Protein AF-A0A5Q2REG1-F1 (afdb_monomer_lite)

Organism: NCBI:txid2789776

InterPro domains:
  IPR009937 Putative Actinobacterial Holin-X, holin superfamily III [PF07332] (15-95)

Structure (mmCIF, N/CA/C/O backbone):
data_AF-A0A5Q2REG1-F1
#
_entry.id   AF-A0A5Q2REG1-F1
#
loop_
_atom_site.group_PDB
_atom_site.id
_atom_site.type_symbol
_atom_site.label_atom_id
_atom_site.label_alt_id
_atom_site.label_comp_id
_atom_site.label_asym_id
_atom_site.label_entity_id
_atom_site.label_seq_id
_atom_site.pdbx_PDB_ins_code
_atom_site.Cartn_x
_atom_site.Cartn_y
_atom_site.Cartn_z
_atom_site.occupancy
_atom_site.B_iso_or_equiv
_atom_site.auth_seq_id
_atom_site.auth_comp_id
_atom_site.auth_asym_id
_atom_site.auth_atom_id
_atom_site.pdbx_PDB_model_num
ATOM 1 N N . MET A 1 1 ? -25.671 -4.394 58.894 1.00 45.44 1 MET A N 1
ATOM 2 C CA . MET A 1 1 ? -27.089 -4.054 58.662 1.00 45.44 1 MET A CA 1
ATOM 3 C C . MET A 1 1 ? -27.198 -3.743 57.180 1.00 45.44 1 MET A C 1
ATOM 5 O O . MET A 1 1 ? -26.643 -2.737 56.764 1.00 45.44 1 MET A O 1
ATOM 9 N N . ALA A 1 2 ? -27.711 -4.668 56.363 1.00 56.19 2 ALA A N 1
ATOM 10 C CA . ALA A 1 2 ? -27.857 -4.404 54.932 1.00 56.19 2 ALA A CA 1
ATOM 11 C C . ALA A 1 2 ? -28.912 -3.294 54.768 1.00 56.19 2 ALA A C 1
ATOM 13 O O . ALA A 1 2 ? -29.981 -3.425 55.372 1.00 56.19 2 ALA A O 1
ATOM 14 N N . PRO A 1 3 ? -28.619 -2.193 54.055 1.00 59.03 3 PRO A N 1
ATOM 15 C CA . PRO A 1 3 ? -29.609 -1.154 53.812 1.00 59.03 3 PRO A CA 1
ATOM 16 C C . PRO A 1 3 ? -30.795 -1.779 53.071 1.00 59.03 3 PRO A C 1
ATOM 18 O O . PRO A 1 3 ? -30.603 -2.568 52.145 1.00 59.03 3 PRO A O 1
ATOM 21 N N . ASN A 1 4 ? -32.016 -1.463 53.499 1.00 63.94 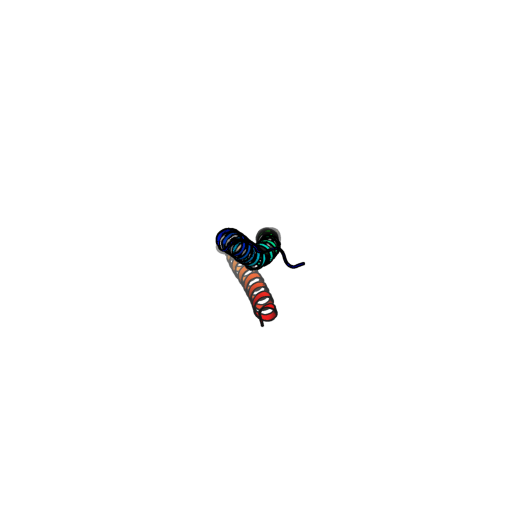4 ASN A N 1
ATOM 22 C CA . ASN A 1 4 ? -33.245 -1.841 52.809 1.00 63.94 4 ASN A CA 1
ATOM 23 C C . ASN A 1 4 ? -33.383 -0.995 51.535 1.00 63.94 4 ASN A C 1
ATOM 25 O O . ASN A 1 4 ? -34.233 -0.113 51.459 1.00 63.94 4 ASN A O 1
ATOM 29 N N . GLN A 1 5 ? -32.508 -1.238 50.557 1.00 64.94 5 GLN A N 1
ATOM 30 C CA . GLN A 1 5 ? -32.545 -0.534 49.282 1.00 64.94 5 GLN A CA 1
ATOM 31 C C . GLN A 1 5 ? -33.960 -0.622 48.723 1.00 64.94 5 GLN A C 1
ATOM 33 O O . GLN A 1 5 ? -34.546 -1.710 48.639 1.00 64.94 5 GLN A O 1
ATOM 38 N N . SER A 1 6 ? -34.538 0.533 48.404 1.00 81.81 6 SER A N 1
ATOM 39 C CA . SER A 1 6 ? -35.861 0.529 47.795 1.00 81.81 6 SER A CA 1
ATOM 40 C C . SER A 1 6 ? -35.766 -0.183 46.437 1.00 81.81 6 SER A C 1
ATOM 42 O O . SER A 1 6 ? -34.726 -0.097 45.778 1.00 81.81 6 SER A O 1
ATOM 44 N N . PRO A 1 7 ? -36.832 -0.846 45.955 1.00 80.75 7 PRO A N 1
ATOM 45 C CA . PRO A 1 7 ? -36.817 -1.487 44.639 1.00 80.75 7 PRO A CA 1
ATOM 46 C C . PRO A 1 7 ? -36.346 -0.544 43.518 1.00 80.75 7 PRO A C 1
ATOM 48 O O . PRO A 1 7 ? -35.722 -0.986 42.559 1.00 80.75 7 PRO A O 1
ATOM 51 N N . ALA A 1 8 ? -36.597 0.763 43.658 1.00 85.00 8 ALA A N 1
ATOM 52 C CA . ALA A 1 8 ? -36.147 1.789 42.724 1.00 85.00 8 ALA A CA 1
ATOM 53 C C . ALA A 1 8 ? -34.622 2.013 42.744 1.00 85.00 8 ALA A C 1
ATOM 55 O O . ALA A 1 8 ? -34.031 2.198 41.681 1.00 85.00 8 ALA A O 1
ATOM 56 N N . GLU A 1 9 ? -33.980 1.960 43.914 1.00 86.06 9 GLU A N 1
ATOM 57 C CA . GLU A 1 9 ? -32.518 2.070 44.042 1.00 86.06 9 GLU A CA 1
ATOM 58 C C . GLU A 1 9 ? -31.823 0.850 43.435 1.00 86.06 9 GLU A C 1
ATOM 60 O O . GLU A 1 9 ? -30.907 1.004 42.634 1.00 86.06 9 GLU A O 1
ATOM 65 N N . THR A 1 10 ? -32.332 -0.358 43.694 1.00 85.81 10 THR A N 1
ATOM 66 C CA . THR A 1 10 ? -31.789 -1.582 43.084 1.00 85.81 10 THR A CA 1
ATOM 67 C C . THR A 1 10 ? -31.910 -1.565 41.556 1.00 85.81 10 THR A C 1
ATOM 69 O O . THR A 1 10 ? -30.992 -1.983 40.852 1.00 85.81 10 THR A O 1
ATOM 72 N N . PHE A 1 11 ? -33.017 -1.044 41.015 1.00 90.31 11 PHE A N 1
ATOM 73 C CA . PHE A 1 11 ? -33.177 -0.858 39.568 1.00 90.31 11 PHE A CA 1
ATOM 74 C C . PHE A 1 11 ? -32.201 0.178 38.992 1.00 90.31 11 PHE A C 1
ATOM 76 O O . PHE A 1 11 ? -31.677 -0.021 37.892 1.00 90.31 11 PHE A O 1
ATOM 83 N N . ALA A 1 12 ? -31.954 1.278 39.708 1.00 91.50 12 ALA A N 1
ATOM 84 C CA . ALA A 1 12 ? -30.992 2.297 39.295 1.00 91.50 12 ALA A CA 1
ATOM 85 C C . ALA A 1 12 ? -29.552 1.753 39.291 1.00 91.50 12 ALA A C 1
ATOM 87 O O . ALA A 1 12 ? -28.813 1.988 38.328 1.00 91.50 12 ALA A O 1
ATOM 88 N N . ASP A 1 13 ? -29.189 0.961 40.298 1.00 89.81 13 ASP A N 1
ATOM 89 C CA . ASP A 1 13 ? -27.879 0.313 40.397 1.00 89.81 13 ASP A CA 1
ATOM 90 C C . ASP A 1 13 ? -27.678 -0.736 39.298 1.00 89.81 13 ASP A C 1
ATOM 92 O O . ASP A 1 13 ? -26.657 -0.723 38.610 1.00 89.81 13 ASP A O 1
ATOM 96 N N . LEU A 1 14 ? -28.677 -1.590 39.044 1.00 90.25 14 LEU A N 1
ATOM 97 C CA . LEU A 1 14 ? -28.635 -2.572 37.953 1.00 90.25 14 LEU A CA 1
ATOM 98 C C . LEU A 1 14 ? -28.479 -1.903 36.586 1.00 90.25 14 LEU A C 1
ATOM 100 O O . LEU A 1 14 ? -27.670 -2.339 35.766 1.00 90.25 14 LEU A O 1
ATOM 104 N N . LYS A 1 15 ? -29.231 -0.825 36.336 1.00 92.81 15 LYS A N 1
ATOM 105 C CA . LYS A 1 15 ? -29.112 -0.052 35.095 1.00 92.81 15 LYS A CA 1
ATOM 106 C C . LYS A 1 15 ? -27.703 0.515 34.938 1.00 92.81 15 LYS A C 1
ATOM 108 O O . LYS A 1 15 ? -27.150 0.450 33.843 1.00 92.81 15 LYS A O 1
ATOM 113 N N . THR A 1 16 ? -27.139 1.066 36.010 1.00 92.00 16 THR A N 1
ATOM 114 C CA . THR A 1 16 ? -25.784 1.631 36.004 1.00 92.00 16 THR A CA 1
ATOM 115 C C . THR A 1 16 ? -24.755 0.550 35.688 1.00 92.00 16 THR A C 1
ATOM 117 O O . THR A 1 16 ? -23.972 0.722 34.758 1.00 92.00 16 THR A O 1
ATOM 120 N N . LEU A 1 17 ? -24.850 -0.615 36.338 1.00 92.25 17 LEU A N 1
ATOM 121 C CA . LEU A 1 17 ? -23.980 -1.763 36.066 1.00 92.25 17 LEU A CA 1
ATOM 122 C C . LEU A 1 17 ? -24.039 -2.223 34.603 1.00 92.25 17 LEU A C 1
ATOM 124 O O . LEU A 1 17 ? -23.003 -2.479 33.994 1.00 92.25 17 LEU A O 1
ATOM 128 N N . ILE A 1 18 ? -25.240 -2.321 34.024 1.00 89.06 18 ILE A N 1
ATOM 129 C CA . ILE A 1 18 ? -25.421 -2.754 32.629 1.00 89.06 18 ILE A CA 1
ATOM 130 C C . ILE A 1 18 ? -24.813 -1.736 31.660 1.00 89.06 18 ILE A C 1
ATOM 132 O O . ILE A 1 18 ? -24.153 -2.118 30.693 1.00 89.06 18 ILE A O 1
ATOM 136 N N . VAL A 1 19 ? -25.031 -0.442 31.904 1.00 90.31 19 VAL A N 1
ATOM 137 C CA . VAL A 1 19 ? -24.481 0.631 31.063 1.00 90.31 19 VAL A CA 1
ATOM 138 C C . VAL A 1 19 ? -22.958 0.664 31.147 1.00 90.31 19 VAL A C 1
ATOM 140 O O . VAL A 1 19 ? -22.297 0.812 30.118 1.00 90.31 19 VAL A O 1
ATOM 143 N N . ASP A 1 20 ? -22.401 0.508 32.343 1.00 88.69 20 ASP A N 1
ATOM 144 C CA . ASP A 1 20 ? -20.956 0.517 32.549 1.00 88.69 20 ASP A CA 1
ATOM 145 C C . ASP A 1 20 ? -20.296 -0.716 31.927 1.00 88.69 20 ASP A C 1
ATOM 147 O O . ASP A 1 20 ? -19.285 -0.575 31.241 1.00 88.69 20 ASP A O 1
ATOM 151 N N . TYR A 1 21 ? -20.918 -1.893 32.042 1.00 87.06 21 TYR A N 1
ATOM 152 C CA . TYR A 1 21 ? -20.463 -3.102 31.356 1.00 87.06 21 TYR A CA 1
ATOM 153 C C . TYR A 1 21 ? -20.490 -2.939 29.832 1.00 87.06 21 TYR A C 1
ATOM 155 O O . TYR A 1 21 ? -19.497 -3.201 29.159 1.00 87.06 21 TYR A O 1
ATOM 163 N N . ALA A 1 22 ? -21.591 -2.423 29.278 1.00 87.25 22 ALA A N 1
ATOM 164 C CA . ALA A 1 22 ? -21.698 -2.177 27.842 1.00 87.25 22 ALA A CA 1
ATOM 165 C C . ALA A 1 22 ? -20.641 -1.174 27.347 1.00 87.25 22 ALA A C 1
ATOM 167 O O . ALA A 1 22 ? -20.095 -1.333 26.255 1.00 87.25 22 ALA A O 1
ATOM 168 N N . LYS A 1 23 ? -20.315 -0.148 28.142 1.00 85.00 23 LYS A N 1
ATOM 169 C CA . LYS A 1 23 ? -19.215 0.779 27.836 1.00 85.00 23 LYS A CA 1
ATOM 170 C C . LYS A 1 23 ? -17.855 0.096 27.911 1.00 85.00 23 LYS A C 1
ATOM 172 O O . LYS A 1 23 ? -17.019 0.347 27.051 1.00 85.00 23 LYS A O 1
ATOM 177 N N . GLN A 1 24 ? -17.626 -0.758 28.898 1.00 82.69 24 GLN A N 1
ATOM 178 C CA . GLN A 1 24 ? -16.350 -1.446 29.071 1.00 82.69 24 GLN A CA 1
ATOM 179 C C . GLN A 1 24 ? -16.086 -2.421 27.917 1.00 82.69 24 GLN A C 1
ATOM 181 O O . GLN A 1 24 ? -15.035 -2.365 27.281 1.00 82.69 24 GLN A O 1
ATOM 186 N N . GLU A 1 25 ? -17.102 -3.198 27.549 1.00 84.44 25 GLU A N 1
ATOM 187 C CA . GLU A 1 25 ? -17.032 -4.162 26.453 1.00 84.44 25 GLU A CA 1
ATOM 188 C C . GLU A 1 25 ? -16.911 -3.491 25.070 1.00 84.44 25 GLU A C 1
ATOM 190 O O . GLU A 1 25 ? -16.513 -4.139 24.109 1.00 84.44 25 GLU A O 1
ATOM 195 N N . THR A 1 26 ? -17.233 -2.195 24.928 1.00 86.00 26 THR A N 1
ATOM 196 C CA . THR A 1 26 ? -17.186 -1.484 23.631 1.00 86.00 26 THR A CA 1
ATOM 197 C C . THR A 1 26 ? -16.024 -0.506 23.488 1.00 86.00 26 THR A C 1
ATOM 199 O O . THR A 1 26 ? -15.465 -0.381 22.396 1.00 86.00 26 THR A O 1
ATOM 202 N N . ILE A 1 27 ? -15.628 0.188 24.556 1.00 84.31 27 ILE A N 1
ATOM 203 C CA . ILE A 1 27 ? -14.595 1.231 24.501 1.00 84.31 27 ILE A CA 1
ATOM 204 C C . ILE A 1 27 ? -13.201 0.625 24.328 1.00 84.31 27 ILE A C 1
ATOM 206 O O . ILE A 1 27 ? -12.422 1.124 23.511 1.00 84.31 27 ILE A O 1
ATOM 210 N N . ASP A 1 28 ? -12.891 -0.452 25.049 1.00 77.75 28 ASP A N 1
ATOM 211 C CA . ASP A 1 28 ? -11.598 -1.133 24.938 1.00 77.75 28 ASP A CA 1
ATOM 212 C C . ASP A 1 28 ? -11.337 -1.675 23.519 1.00 77.75 28 ASP A C 1
ATOM 214 O O . ASP A 1 28 ? -10.271 -1.381 22.956 1.00 77.75 28 ASP A O 1
ATOM 218 N N . PRO A 1 29 ? -12.291 -2.367 22.858 1.00 81.00 29 PRO A N 1
ATOM 219 C CA . PRO A 1 29 ? -12.108 -2.752 21.463 1.00 81.00 29 PRO A CA 1
ATOM 220 C C . PRO A 1 29 ? -12.043 -1.554 20.510 1.00 81.00 29 PRO A C 1
ATOM 222 O O . PRO A 1 29 ? -11.224 -1.577 19.591 1.00 81.00 29 PRO A O 1
ATOM 225 N N . LEU A 1 30 ? -12.810 -0.477 20.732 1.00 85.06 30 LEU A N 1
ATOM 226 C CA . LEU A 1 30 ? -12.716 0.736 19.902 1.00 85.06 30 LEU A CA 1
ATOM 227 C C . LEU A 1 30 ? -11.330 1.386 19.972 1.00 85.06 30 LEU A C 1
ATOM 229 O O . LEU A 1 30 ? -10.799 1.849 18.960 1.00 85.06 30 LEU A O 1
ATOM 233 N N . ARG A 1 31 ? -10.737 1.430 21.167 1.00 83.25 31 ARG A N 1
ATOM 234 C CA . ARG A 1 31 ? -9.420 2.033 21.385 1.00 83.25 31 ARG A CA 1
ATOM 235 C C . ARG A 1 31 ? -8.318 1.233 20.695 1.00 83.25 31 ARG A C 1
ATOM 237 O O . ARG A 1 31 ? -7.441 1.827 20.064 1.00 83.25 31 ARG A O 1
ATOM 244 N N . ASN A 1 32 ? -8.383 -0.095 20.779 1.00 82.75 32 ASN A N 1
ATOM 245 C CA . ASN A 1 32 ? -7.451 -0.975 20.076 1.00 82.75 32 ASN A CA 1
ATOM 246 C C . ASN A 1 32 ? -7.619 -0.867 18.556 1.00 82.75 32 ASN A C 1
ATOM 248 O O . ASN A 1 32 ? -6.628 -0.687 17.850 1.00 82.75 32 ASN A O 1
ATOM 252 N N . LEU A 1 33 ? -8.861 -0.842 18.064 1.00 88.38 33 LEU A N 1
ATOM 253 C CA . LEU A 1 33 ? -9.153 -0.656 16.645 1.00 88.38 33 LEU A CA 1
ATOM 254 C C . LEU A 1 33 ? -8.599 0.671 16.111 1.00 88.38 33 LEU A C 1
ATOM 256 O O . LEU A 1 33 ? -7.988 0.698 15.047 1.00 88.38 33 LEU A O 1
ATOM 260 N N . GLY A 1 34 ? -8.770 1.768 16.854 1.00 87.69 34 GLY A N 1
ATOM 261 C CA . GLY A 1 34 ? -8.235 3.074 16.466 1.00 87.69 34 GLY A CA 1
ATOM 262 C C . GLY A 1 34 ? -6.707 3.081 16.350 1.00 87.69 34 GLY A C 1
ATOM 263 O O . GLY A 1 34 ? -6.161 3.660 15.410 1.00 87.69 34 GLY A O 1
ATOM 264 N N . ARG A 1 35 ? -6.009 2.397 17.265 1.00 90.44 35 ARG A N 1
ATOM 265 C CA . ARG A 1 35 ? -4.548 2.249 17.216 1.00 90.44 35 ARG A CA 1
ATOM 266 C C . ARG A 1 35 ? -4.108 1.445 15.992 1.00 90.44 35 ARG A C 1
ATOM 268 O O . ARG A 1 35 ? -3.227 1.891 15.258 1.00 90.44 35 ARG A O 1
ATOM 275 N N . ASP A 1 36 ? -4.720 0.289 15.774 1.00 89.19 36 ASP A N 1
ATOM 276 C CA . ASP A 1 36 ? -4.333 -0.624 14.697 1.00 89.19 36 ASP A CA 1
ATOM 277 C C . ASP A 1 36 ? -4.661 -0.022 13.321 1.00 89.19 36 ASP A C 1
ATOM 279 O O . ASP A 1 36 ? -3.854 -0.104 12.394 1.00 89.19 36 ASP A O 1
ATOM 283 N N . LEU A 1 37 ? -5.783 0.696 13.211 1.00 92.62 37 LEU A N 1
ATOM 284 C CA . LEU A 1 37 ? -6.128 1.487 12.031 1.00 92.62 37 LEU A CA 1
ATOM 285 C C . LEU A 1 37 ? -5.120 2.617 11.792 1.00 92.62 37 LEU A C 1
ATOM 287 O O . LEU A 1 37 ? -4.708 2.835 10.654 1.00 92.62 37 LEU A O 1
ATOM 291 N N . GLY A 1 38 ? -4.685 3.309 12.849 1.00 94.12 38 GLY A N 1
ATOM 292 C CA . GLY A 1 38 ? -3.654 4.343 12.759 1.00 94.12 38 GLY A CA 1
ATOM 293 C C . GLY A 1 38 ? -2.341 3.807 12.182 1.00 94.12 38 GLY A C 1
ATOM 294 O O . GLY A 1 38 ? -1.796 4.387 11.239 1.00 94.12 38 GLY A O 1
ATOM 295 N N . PHE A 1 39 ? -1.867 2.662 12.682 1.00 93.19 39 PHE A N 1
ATOM 296 C CA . PHE A 1 39 ? -0.688 1.990 12.125 1.00 93.19 39 PHE A CA 1
ATOM 297 C C . PHE A 1 39 ? -0.919 1.478 10.700 1.00 93.19 39 PHE A C 1
ATOM 299 O O . PHE A 1 39 ? -0.018 1.587 9.867 1.00 93.19 39 PHE A O 1
ATOM 306 N N . GLY A 1 40 ? -2.119 0.982 10.391 1.00 93.00 40 GLY A N 1
ATOM 307 C CA . GLY A 1 40 ? -2.494 0.555 9.043 1.00 93.00 40 GLY A CA 1
ATOM 308 C C . GLY A 1 40 ? -2.439 1.698 8.028 1.00 93.00 40 GLY A C 1
ATOM 309 O O . GLY A 1 40 ? -1.817 1.558 6.977 1.00 93.00 40 GLY A O 1
ATOM 310 N N . ILE A 1 41 ? -3.020 2.853 8.361 1.00 96.31 41 ILE A N 1
ATOM 311 C CA . ILE A 1 41 ? -3.004 4.049 7.507 1.00 96.31 41 ILE A CA 1
ATOM 312 C C . ILE A 1 41 ? -1.574 4.572 7.345 1.00 96.31 41 ILE A C 1
ATOM 314 O O . ILE A 1 41 ? -1.135 4.816 6.221 1.00 96.31 41 ILE A O 1
ATOM 318 N N . GLY A 1 42 ? -0.826 4.706 8.445 1.00 97.06 42 GLY A N 1
ATOM 319 C CA . GLY A 1 42 ? 0.565 5.161 8.397 1.00 97.06 42 GLY A CA 1
ATOM 320 C C . GLY A 1 42 ? 1.447 4.245 7.544 1.00 97.06 42 GLY A C 1
ATOM 321 O O . GLY A 1 42 ? 2.195 4.718 6.687 1.00 97.06 42 GLY A O 1
ATOM 322 N N . GLY A 1 43 ? 1.303 2.930 7.718 1.00 94.75 43 GLY A N 1
ATOM 323 C CA . GLY A 1 43 ? 1.993 1.927 6.911 1.00 94.75 43 GLY A CA 1
ATOM 324 C C . GLY A 1 43 ? 1.609 1.993 5.432 1.00 94.75 43 GLY A C 1
ATOM 325 O O . GLY A 1 43 ? 2.492 1.965 4.576 1.00 94.75 43 GLY A O 1
ATOM 326 N N . ALA A 1 44 ? 0.321 2.145 5.117 1.00 94.62 44 ALA A N 1
ATOM 327 C CA . ALA A 1 44 ? -0.159 2.265 3.741 1.00 94.62 44 ALA A CA 1
ATOM 328 C C . ALA A 1 44 ? 0.399 3.511 3.036 1.00 94.62 44 ALA A C 1
ATOM 330 O O . ALA A 1 44 ? 0.830 3.418 1.886 1.00 94.62 44 ALA A O 1
ATOM 331 N N . LEU A 1 45 ? 0.450 4.654 3.728 1.00 97.75 45 LEU A N 1
ATOM 332 C CA . LEU A 1 45 ? 1.028 5.889 3.192 1.00 97.75 45 LEU A CA 1
ATOM 333 C C . LEU A 1 45 ? 2.527 5.739 2.917 1.00 97.75 45 LEU A C 1
ATOM 335 O O . LEU A 1 45 ? 2.988 6.085 1.830 1.00 97.75 45 LEU A O 1
ATOM 339 N N . LEU A 1 46 ? 3.280 5.185 3.871 1.00 97.19 46 LEU A N 1
ATOM 340 C CA . LEU A 1 46 ? 4.719 4.962 3.711 1.00 97.19 46 LEU A CA 1
ATOM 341 C C . LEU A 1 46 ?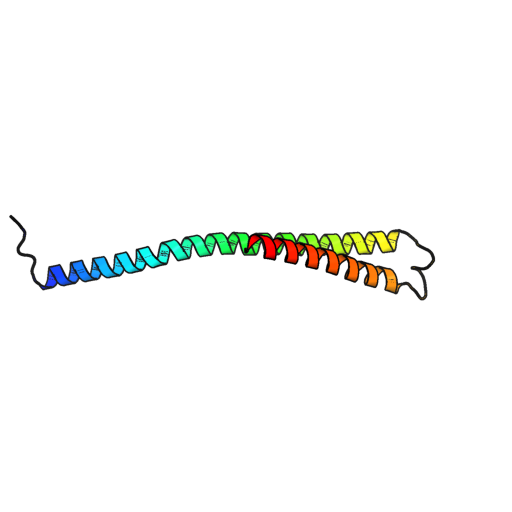 5.024 3.968 2.585 1.00 97.19 46 LEU A C 1
ATOM 343 O O . LEU A 1 46 ? 5.909 4.226 1.769 1.00 97.19 46 LEU A O 1
ATOM 347 N N . LEU A 1 47 ? 4.282 2.860 2.503 1.00 95.69 47 LEU A N 1
ATOM 348 C CA . LEU A 1 47 ? 4.443 1.881 1.426 1.00 95.69 47 LEU A CA 1
ATOM 349 C C . LEU A 1 47 ? 4.064 2.469 0.066 1.00 95.69 47 LEU A C 1
ATOM 351 O O . LEU A 1 47 ? 4.813 2.294 -0.892 1.00 95.69 47 LEU A O 1
ATOM 355 N N . GLY A 1 48 ? 2.946 3.191 -0.023 1.00 96.06 48 GLY A N 1
ATOM 356 C CA . GLY A 1 48 ? 2.519 3.850 -1.257 1.00 96.06 48 GLY A CA 1
ATOM 357 C C . GLY A 1 48 ? 3.55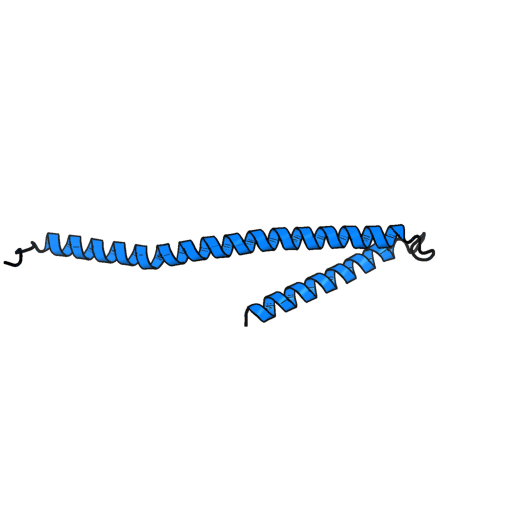6 4.855 -1.754 1.00 96.06 48 GLY A C 1
ATOM 358 O O . GLY A 1 48 ? 3.950 4.813 -2.921 1.00 96.06 48 GLY A O 1
ATOM 359 N N . LEU A 1 49 ? 4.067 5.699 -0.853 1.00 98.00 49 LEU A N 1
ATOM 360 C CA . LEU A 1 49 ? 5.124 6.655 -1.170 1.00 98.00 49 LEU A CA 1
ATOM 361 C C . LEU A 1 49 ? 6.413 5.947 -1.607 1.00 98.00 49 LEU A C 1
ATOM 363 O O . LEU A 1 49 ? 7.004 6.316 -2.619 1.00 98.00 49 LEU A O 1
ATOM 367 N N . GLY A 1 50 ? 6.830 4.901 -0.892 1.00 97.38 50 GLY A N 1
ATOM 368 C CA . GLY A 1 50 ? 8.013 4.116 -1.241 1.00 97.38 50 GLY A CA 1
ATOM 369 C C . GLY A 1 50 ? 7.907 3.468 -2.624 1.00 97.38 50 GLY A C 1
ATOM 370 O O . GLY A 1 50 ? 8.830 3.582 -3.428 1.00 97.38 50 GLY A O 1
ATOM 371 N N . VAL A 1 51 ? 6.767 2.845 -2.940 1.00 96.88 51 VAL A N 1
ATOM 372 C CA . VAL A 1 51 ? 6.512 2.234 -4.256 1.00 96.88 51 VAL A CA 1
ATOM 373 C C . VAL A 1 51 ? 6.503 3.292 -5.362 1.00 96.88 51 VAL A C 1
ATOM 375 O O . VAL A 1 51 ? 7.096 3.071 -6.418 1.00 96.88 51 VAL A O 1
ATOM 378 N N . MET A 1 52 ? 5.907 4.462 -5.116 1.00 97.25 52 MET A N 1
ATOM 379 C CA . MET A 1 52 ? 5.931 5.582 -6.061 1.00 97.25 52 MET A CA 1
ATOM 380 C C . MET A 1 52 ? 7.364 6.053 -6.340 1.00 97.25 52 MET A C 1
ATOM 382 O O . MET A 1 52 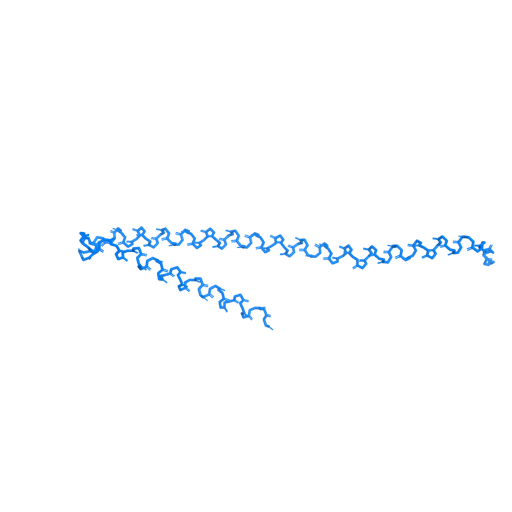? 7.757 6.176 -7.501 1.00 97.25 52 MET A O 1
ATOM 386 N N . LEU A 1 53 ? 8.163 6.272 -5.292 1.00 97.94 53 LEU A N 1
ATOM 387 C CA . LEU A 1 53 ? 9.556 6.701 -5.425 1.00 97.94 53 LEU A CA 1
ATOM 388 C C . LEU A 1 53 ? 10.419 5.647 -6.132 1.00 97.94 53 LEU A C 1
ATOM 390 O O . LEU A 1 53 ? 11.225 6.008 -6.987 1.00 97.94 53 LEU A O 1
ATOM 394 N N . LEU A 1 54 ? 10.221 4.357 -5.842 1.00 97.50 54 LEU A N 1
ATOM 395 C CA . LEU A 1 54 ? 10.886 3.263 -6.560 1.00 97.50 54 LEU A CA 1
ATOM 396 C C . LEU A 1 54 ? 10.524 3.252 -8.048 1.00 97.50 54 LEU A C 1
ATOM 398 O O . LEU A 1 54 ? 11.405 3.069 -8.886 1.00 97.50 54 LEU A O 1
ATOM 402 N N . GLY A 1 55 ? 9.255 3.489 -8.385 1.00 97.44 55 GLY A N 1
ATOM 403 C CA . GLY A 1 55 ? 8.806 3.612 -9.772 1.00 97.44 55 GLY A CA 1
ATOM 404 C C . GLY A 1 55 ? 9.494 4.760 -10.505 1.00 97.44 55 GLY A C 1
ATOM 405 O O . GLY A 1 55 ? 10.012 4.566 -11.605 1.00 97.44 55 GLY A O 1
ATOM 406 N N . LEU A 1 56 ? 9.563 5.934 -9.871 1.00 97.31 56 LEU A N 1
ATOM 407 C CA . LEU A 1 56 ? 10.271 7.094 -10.417 1.00 97.31 56 LEU A CA 1
ATOM 408 C C . LEU A 1 56 ? 11.767 6.819 -10.585 1.00 97.31 56 LEU A C 1
ATOM 410 O O . LEU A 1 56 ? 12.319 7.115 -11.642 1.00 97.31 56 LEU A O 1
ATOM 414 N N . ALA A 1 57 ? 12.419 6.236 -9.578 1.00 97.00 57 ALA A N 1
ATOM 415 C CA . ALA A 1 57 ? 13.841 5.912 -9.622 1.00 97.00 57 ALA A CA 1
ATOM 416 C C . ALA A 1 57 ? 14.162 4.905 -10.734 1.00 97.00 57 ALA A C 1
ATOM 418 O O . A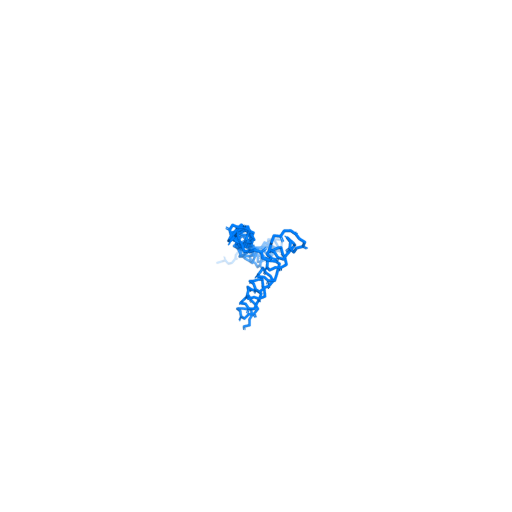LA A 1 57 ? 15.107 5.111 -11.494 1.00 97.00 57 ALA A O 1
ATOM 419 N N . LEU A 1 58 ? 13.348 3.854 -10.872 1.00 96.25 58 LEU A N 1
ATOM 420 C CA . LEU A 1 58 ? 13.502 2.852 -11.923 1.00 96.25 58 LEU A CA 1
ATOM 421 C C . LEU A 1 58 ? 13.315 3.470 -13.310 1.00 96.25 58 LEU A C 1
ATOM 423 O O . LEU A 1 58 ? 14.174 3.296 -14.170 1.00 96.25 58 LEU A O 1
ATOM 427 N N . LEU A 1 59 ? 12.229 4.218 -13.524 1.00 95.38 59 LEU A N 1
ATOM 428 C CA . LEU A 1 59 ? 11.972 4.876 -14.805 1.00 95.38 59 LEU A CA 1
ATOM 429 C C . LEU A 1 59 ? 13.100 5.845 -15.164 1.00 95.38 59 LEU A C 1
ATOM 431 O O . LEU A 1 59 ? 13.609 5.817 -16.283 1.00 95.38 59 LEU A O 1
ATOM 435 N N . ARG A 1 60 ? 13.525 6.668 -14.199 1.00 94.25 60 ARG A N 1
ATOM 436 C CA . ARG A 1 60 ? 14.611 7.634 -14.378 1.00 94.25 60 ARG A CA 1
ATOM 437 C C . ARG A 1 60 ? 15.924 6.931 -14.702 1.00 94.25 60 ARG A C 1
ATOM 439 O O . ARG A 1 60 ? 16.620 7.367 -15.610 1.00 94.25 60 ARG A O 1
ATOM 446 N N . GLY A 1 61 ? 16.243 5.846 -13.999 1.00 94.44 61 GLY A N 1
ATOM 447 C CA . GLY A 1 61 ? 17.437 5.043 -14.252 1.00 94.44 61 GLY A CA 1
ATOM 448 C C . GLY A 1 61 ? 17.428 4.421 -15.647 1.00 94.44 61 GLY A C 1
ATOM 449 O O . GLY A 1 61 ? 18.410 4.539 -16.373 1.00 94.44 61 GLY A O 1
ATOM 450 N N . LEU A 1 62 ? 16.298 3.840 -16.060 1.00 92.38 62 LEU A N 1
ATOM 451 C CA . LEU A 1 62 ? 16.130 3.252 -17.393 1.00 92.38 62 LEU A CA 1
ATOM 452 C C . LEU A 1 62 ? 16.245 4.292 -18.513 1.00 92.38 62 LEU A C 1
ATOM 454 O O . LEU A 1 62 ? 16.837 4.010 -19.550 1.00 92.38 62 LEU A O 1
ATOM 458 N N . GLN A 1 63 ? 15.702 5.490 -18.305 1.00 90.62 63 GLN A N 1
ATOM 459 C CA . GLN A 1 63 ? 15.810 6.589 -19.267 1.00 90.62 63 GLN A CA 1
ATOM 460 C C . GLN A 1 63 ? 17.214 7.208 -19.300 1.00 90.62 63 GLN A C 1
ATOM 462 O O . GLN A 1 63 ? 17.640 7.681 -20.348 1.00 90.62 63 GLN A O 1
ATOM 467 N N . HIS A 1 64 ? 17.941 7.200 -18.179 1.00 91.38 64 HIS A N 1
ATOM 468 C CA . HIS A 1 64 ? 19.298 7.746 -18.097 1.00 91.38 64 HIS A CA 1
ATOM 469 C C . HIS A 1 64 ? 20.379 6.779 -18.596 1.00 91.38 64 HIS A C 1
ATOM 471 O O . HIS A 1 64 ? 21.474 7.213 -18.926 1.00 91.38 64 HIS A O 1
ATOM 477 N N . ALA A 1 65 ? 20.085 5.481 -18.687 1.00 85.44 65 ALA A N 1
ATOM 478 C CA . ALA A 1 65 ? 21.041 4.472 -19.139 1.00 85.44 65 ALA A CA 1
ATOM 479 C C . ALA A 1 65 ? 21.436 4.583 -20.633 1.00 85.44 65 ALA A C 1
ATOM 481 O O . ALA A 1 65 ? 22.252 3.786 -21.083 1.00 85.44 65 ALA A O 1
ATOM 482 N N . GLU A 1 66 ? 20.853 5.526 -21.392 1.00 78.06 66 GLU A N 1
ATOM 483 C CA . GLU A 1 66 ? 21.135 5.817 -22.815 1.00 78.06 66 GLU A CA 1
ATOM 484 C C . GLU A 1 66 ? 21.284 4.565 -23.699 1.00 78.06 66 GLU A C 1
ATOM 486 O O . GLU A 1 66 ? 22.113 4.481 -24.606 1.00 78.06 66 GLU A O 1
ATOM 491 N N . VAL A 1 67 ? 20.455 3.553 -23.441 1.00 79.94 67 VAL A N 1
ATOM 492 C CA . VAL A 1 67 ? 20.496 2.299 -24.189 1.00 79.94 67 VAL A CA 1
ATOM 493 C C . VAL A 1 67 ? 19.948 2.542 -25.596 1.00 79.94 67 VAL A C 1
ATOM 495 O O . VAL A 1 67 ? 18.799 2.951 -25.753 1.00 79.94 67 VAL A O 1
ATOM 498 N N . SER A 1 68 ? 20.754 2.273 -26.630 1.00 74.31 68 SER A N 1
ATOM 499 C CA . SER A 1 68 ? 20.468 2.694 -28.014 1.00 74.31 68 SER A CA 1
ATOM 500 C C . SER A 1 68 ? 19.099 2.246 -28.539 1.00 74.31 68 SER A C 1
ATOM 502 O O . SER A 1 68 ? 18.391 3.029 -29.167 1.00 74.31 68 SER A O 1
ATOM 504 N N . TRP A 1 69 ? 18.669 1.023 -28.225 1.00 77.56 69 TRP A N 1
ATOM 505 C CA . TRP A 1 69 ? 17.369 0.483 -28.633 1.00 77.56 69 TRP A CA 1
ATOM 506 C C . TRP A 1 69 ? 16.200 0.932 -27.748 1.00 77.56 69 TRP A C 1
ATOM 508 O O . TRP A 1 69 ? 15.066 0.612 -28.066 1.00 77.56 69 TRP A O 1
ATOM 518 N N . MET A 1 70 ? 16.428 1.677 -26.666 1.00 78.00 70 MET A N 1
ATOM 519 C CA . MET A 1 70 ? 15.370 2.336 -25.880 1.00 78.00 70 MET A CA 1
ATOM 520 C C . MET A 1 70 ? 15.152 3.790 -26.322 1.00 78.00 70 MET A C 1
ATOM 522 O O . MET A 1 70 ? 14.417 4.535 -25.676 1.00 78.00 70 MET A O 1
ATOM 526 N N . THR A 1 71 ? 15.769 4.197 -27.435 1.00 75.62 71 THR A N 1
ATOM 527 C CA . THR A 1 71 ? 15.600 5.518 -28.050 1.00 75.62 71 THR A CA 1
ATOM 528 C C . THR A 1 71 ? 14.830 5.418 -29.376 1.00 75.62 71 THR A C 1
ATOM 530 O O . THR A 1 71 ? 14.712 4.345 -29.972 1.00 75.62 71 THR A O 1
ATOM 533 N N . GLY A 1 72 ? 14.224 6.522 -29.830 1.00 83.38 72 GLY A N 1
ATOM 534 C CA . GLY A 1 72 ? 13.460 6.558 -31.085 1.00 83.38 72 GLY A CA 1
ATOM 535 C C . GLY A 1 72 ? 12.130 5.790 -31.021 1.00 83.38 72 GLY A C 1
ATOM 536 O O . GLY A 1 72 ? 11.303 6.044 -30.143 1.00 83.38 72 GLY A O 1
ATOM 537 N N . ASN A 1 73 ? 11.917 4.846 -31.949 1.00 87.19 73 ASN A N 1
ATOM 538 C CA . ASN A 1 73 ? 10.649 4.107 -32.108 1.00 87.19 73 ASN A CA 1
ATOM 539 C C . ASN A 1 73 ? 10.317 3.170 -30.927 1.00 87.19 73 ASN A C 1
ATOM 541 O O . ASN A 1 73 ? 9.184 2.730 -30.762 1.00 87.19 73 ASN A O 1
ATOM 545 N N . LEU A 1 74 ? 11.316 2.869 -30.098 1.00 90.06 74 LEU A N 1
ATOM 546 C CA . LEU A 1 74 ? 11.231 1.981 -28.938 1.00 90.06 74 LEU A CA 1
ATOM 547 C C . LEU A 1 74 ? 11.303 2.745 -27.599 1.00 90.06 74 LEU A C 1
ATOM 549 O O . LEU A 1 74 ? 11.478 2.149 -26.538 1.00 90.06 74 LEU A O 1
ATOM 553 N N . SER A 1 75 ? 11.101 4.066 -27.627 1.00 87.56 75 SER A N 1
ATOM 554 C CA . SER A 1 75 ? 11.088 4.944 -26.442 1.00 87.56 75 SER A CA 1
ATOM 555 C C . SER A 1 75 ? 9.995 4.624 -25.416 1.00 87.56 75 SER A C 1
ATOM 557 O O . SER A 1 75 ? 10.033 5.132 -24.297 1.00 87.56 75 SER A O 1
ATOM 559 N N . PHE A 1 76 ? 9.044 3.748 -25.755 1.00 90.00 76 PHE A N 1
ATOM 560 C CA . PHE A 1 76 ? 8.013 3.272 -24.835 1.00 90.00 76 PHE A CA 1
ATOM 561 C C . PHE A 1 76 ? 8.493 2.137 -23.904 1.00 90.00 76 PHE A C 1
ATOM 563 O O . PHE A 1 76 ? 7.880 1.913 -22.858 1.00 90.00 76 PHE A O 1
ATOM 570 N N . LEU A 1 77 ? 9.586 1.428 -24.232 1.00 93.81 77 LEU A N 1
ATOM 571 C CA . LEU A 1 77 ? 10.081 0.296 -23.430 1.00 93.81 77 LEU A CA 1
ATOM 572 C C . LEU A 1 77 ? 10.439 0.635 -21.973 1.00 93.81 77 LEU A C 1
ATOM 574 O O . LEU A 1 77 ? 10.079 -0.166 -21.106 1.00 93.81 77 LEU A O 1
ATOM 578 N N . PRO A 1 78 ? 11.086 1.779 -21.654 1.00 92.94 78 PRO A N 1
ATOM 579 C CA . PRO A 1 78 ? 11.340 2.166 -20.268 1.00 92.94 78 PRO A CA 1
ATOM 580 C C . PRO A 1 78 ? 10.072 2.106 -19.407 1.00 92.94 78 PRO A C 1
ATOM 582 O O . PRO A 1 78 ? 10.092 1.551 -18.314 1.00 92.94 78 PRO A O 1
ATOM 585 N N . TYR A 1 79 ? 8.947 2.595 -19.935 1.00 93.56 79 TYR A N 1
ATOM 586 C CA . TYR A 1 79 ? 7.666 2.615 -19.231 1.00 93.56 79 TYR A CA 1
ATOM 587 C C . TYR A 1 79 ? 7.103 1.206 -19.019 1.00 93.56 79 TYR A C 1
ATOM 589 O O . TYR A 1 79 ? 6.624 0.898 -17.928 1.00 93.56 79 TYR A O 1
ATOM 597 N N . VAL A 1 80 ? 7.206 0.329 -20.025 1.00 95.31 80 VAL A N 1
ATOM 598 C CA . VAL A 1 80 ? 6.776 -1.076 -19.913 1.00 95.31 80 VAL A CA 1
ATOM 599 C C . VAL A 1 80 ? 7.573 -1.794 -18.826 1.00 95.31 80 VAL A C 1
ATOM 601 O O . VAL A 1 80 ? 6.984 -2.435 -17.955 1.00 95.31 80 VAL A O 1
ATOM 604 N N . PHE A 1 81 ? 8.899 -1.645 -18.814 1.00 94.56 81 PHE A N 1
ATOM 605 C CA . PHE A 1 81 ? 9.738 -2.246 -17.777 1.00 94.56 81 PHE A CA 1
ATOM 606 C C . PHE A 1 81 ? 9.463 -1.671 -16.389 1.00 94.56 81 PHE A C 1
ATOM 608 O O . PHE A 1 81 ? 9.444 -2.429 -15.420 1.00 94.56 81 PHE A O 1
ATOM 615 N N . THR A 1 82 ? 9.189 -0.369 -16.270 1.00 96.25 82 THR A N 1
ATOM 616 C CA . THR A 1 82 ? 8.777 0.220 -14.990 1.00 96.25 82 THR A CA 1
ATOM 617 C C . THR A 1 82 ? 7.461 -0.375 -14.492 1.00 96.25 82 THR A C 1
ATOM 619 O O . THR A 1 82 ? 7.378 -0.739 -13.320 1.00 96.25 82 THR A O 1
ATOM 622 N N . ILE A 1 83 ? 6.453 -0.532 -15.358 1.00 97.12 83 ILE A N 1
ATOM 623 C CA . ILE A 1 83 ? 5.163 -1.140 -14.985 1.00 97.12 83 ILE A CA 1
ATOM 624 C C . ILE A 1 83 ? 5.360 -2.587 -14.528 1.00 97.12 83 ILE A C 1
ATOM 626 O O . ILE A 1 83 ? 4.840 -2.974 -13.482 1.00 97.12 83 ILE A O 1
ATOM 630 N N . LEU A 1 84 ? 6.143 -3.377 -15.268 1.00 97.94 84 LEU A N 1
ATOM 631 C CA . LEU A 1 84 ? 6.450 -4.760 -14.894 1.00 97.94 84 LEU A CA 1
ATOM 632 C C . LEU A 1 84 ? 7.199 -4.827 -13.556 1.00 97.94 84 LEU A C 1
ATOM 634 O O . LEU A 1 84 ? 6.826 -5.610 -12.683 1.00 97.94 84 LEU A O 1
ATOM 638 N N . GLY A 1 85 ? 8.207 -3.973 -13.365 1.00 97.25 85 GLY A N 1
ATOM 639 C CA . GLY A 1 85 ? 8.968 -3.883 -12.120 1.00 97.25 85 GLY A CA 1
ATOM 640 C C . GLY A 1 85 ? 8.086 -3.528 -10.921 1.00 97.25 85 GLY A C 1
ATOM 641 O O . GLY A 1 85 ? 8.142 -4.204 -9.893 1.00 97.25 85 GLY A O 1
ATOM 642 N N . LEU A 1 86 ? 7.213 -2.527 -11.063 1.00 97.62 86 LEU A N 1
ATOM 643 C CA . LEU A 1 86 ? 6.240 -2.166 -10.029 1.00 97.62 86 LEU A CA 1
ATOM 644 C C . LEU A 1 86 ? 5.242 -3.295 -9.764 1.00 97.62 86 LEU A C 1
ATOM 646 O O . LEU A 1 86 ? 4.945 -3.578 -8.606 1.00 97.62 86 LEU A O 1
ATOM 650 N N . GLY A 1 87 ? 4.778 -3.983 -10.809 1.00 97.62 87 GLY A N 1
ATOM 651 C CA . GLY A 1 87 ? 3.913 -5.154 -10.682 1.00 97.62 87 GLY A CA 1
ATOM 652 C C . GLY A 1 87 ? 4.550 -6.258 -9.836 1.00 97.62 87 GLY A C 1
ATOM 653 O O . GLY A 1 87 ? 3.901 -6.795 -8.939 1.00 97.62 87 GLY A O 1
ATOM 654 N N . VAL A 1 88 ? 5.840 -6.542 -10.048 1.00 97.94 88 VAL A N 1
ATOM 655 C CA . VAL A 1 88 ? 6.599 -7.503 -9.231 1.00 97.94 88 VAL A CA 1
ATOM 656 C C . VAL A 1 88 ? 6.708 -7.032 -7.781 1.00 97.94 88 VAL A C 1
ATOM 658 O O . VAL A 1 88 ? 6.432 -7.811 -6.868 1.00 97.94 88 VAL A O 1
ATOM 661 N N . VAL A 1 89 ? 7.064 -5.766 -7.542 1.00 97.06 89 VAL A N 1
ATOM 662 C CA . VAL A 1 89 ? 7.160 -5.212 -6.179 1.00 97.06 89 VAL A CA 1
ATOM 663 C C . VAL A 1 89 ? 5.820 -5.322 -5.450 1.00 97.06 89 VAL A C 1
ATOM 665 O O . VAL A 1 89 ? 5.775 -5.809 -4.320 1.00 97.06 89 VAL A O 1
ATOM 668 N N . ILE A 1 90 ? 4.720 -4.943 -6.102 1.00 96.19 90 ILE A N 1
ATOM 669 C CA . ILE A 1 90 ? 3.370 -5.042 -5.537 1.00 96.19 90 ILE A CA 1
ATOM 670 C C . ILE A 1 90 ? 3.012 -6.505 -5.255 1.00 96.19 90 ILE A C 1
ATOM 672 O O . ILE A 1 90 ? 2.558 -6.813 -4.154 1.00 96.19 90 ILE A O 1
ATOM 676 N N . ALA A 1 91 ? 3.266 -7.423 -6.190 1.00 96.44 91 ALA A N 1
ATOM 677 C CA . ALA A 1 91 ? 3.004 -8.848 -5.992 1.00 96.44 91 ALA A CA 1
ATOM 678 C C . ALA A 1 91 ? 3.782 -9.416 -4.790 1.00 96.44 91 ALA A C 1
ATOM 680 O O . ALA A 1 91 ? 3.234 -10.197 -4.004 1.00 96.44 91 ALA A O 1
ATOM 681 N N . LEU A 1 92 ? 5.036 -8.992 -4.599 1.00 96.00 92 LEU A N 1
ATOM 682 C CA . LEU A 1 92 ? 5.847 -9.371 -3.442 1.00 96.00 92 LEU A CA 1
ATOM 683 C C . LEU A 1 92 ? 5.283 -8.802 -2.138 1.00 96.00 92 LEU A C 1
ATOM 685 O O . LEU A 1 92 ? 5.177 -9.548 -1.162 1.00 96.00 92 LEU A O 1
ATOM 689 N N . LEU A 1 93 ? 4.895 -7.524 -2.118 1.00 94.12 93 LEU A N 1
ATOM 690 C CA . LEU A 1 93 ? 4.278 -6.886 -0.951 1.00 94.12 93 LEU A CA 1
ATOM 691 C C . LEU A 1 93 ? 2.974 -7.590 -0.562 1.00 94.12 93 LEU A C 1
ATOM 693 O O . LEU A 1 93 ? 2.824 -8.004 0.587 1.00 94.12 93 LEU A O 1
ATOM 697 N N . VAL A 1 94 ? 2.083 -7.832 -1.527 1.00 93.88 94 VAL A N 1
ATOM 698 C CA . VAL A 1 94 ? 0.828 -8.569 -1.310 1.00 93.88 94 VAL A CA 1
ATOM 699 C C . VAL A 1 94 ? 1.107 -9.972 -0.776 1.00 93.88 94 VAL A C 1
ATOM 701 O O . VAL A 1 94 ? 0.495 -10.390 0.203 1.00 93.88 94 VAL A O 1
ATOM 704 N N . SER A 1 95 ? 2.088 -10.678 -1.345 1.00 94.81 95 SER A N 1
ATOM 705 C CA . SER A 1 95 ? 2.492 -12.011 -0.878 1.00 94.81 95 SER A CA 1
ATOM 706 C C . SER A 1 95 ? 3.069 -12.008 0.542 1.00 94.81 95 SER A C 1
ATOM 708 O O . SER A 1 95 ? 3.090 -13.039 1.211 1.00 94.81 95 SER A O 1
ATOM 710 N N . ARG A 1 96 ? 3.641 -10.895 1.011 1.00 91.19 96 ARG A N 1
ATOM 711 C CA . ARG A 1 96 ? 4.159 -10.763 2.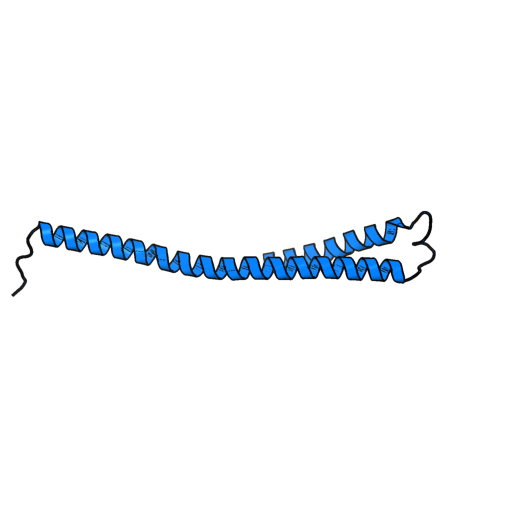385 1.00 91.19 96 ARG A CA 1
ATOM 712 C C . ARG A 1 96 ? 3.036 -10.455 3.367 1.00 91.19 96 ARG A C 1
ATOM 714 O O . ARG A 1 96 ? 2.983 -11.094 4.412 1.00 91.19 96 ARG A O 1
ATOM 721 N N . ILE A 1 97 ? 2.120 -9.564 2.994 1.00 88.75 97 ILE A N 1
ATOM 722 C CA . ILE A 1 97 ? 0.936 -9.232 3.796 1.00 88.75 97 ILE A CA 1
ATOM 723 C C . ILE A 1 97 ? 0.051 -10.474 3.972 1.00 88.75 97 ILE A C 1
ATOM 725 O O . ILE A 1 97 ? -0.329 -10.806 5.091 1.00 88.75 97 ILE A O 1
ATOM 729 N N . SER A 1 98 ? -0.203 -11.224 2.896 1.00 87.25 98 SER A N 1
ATOM 730 C CA . SER A 1 98 ? -1.059 -12.418 2.940 1.00 87.25 98 SER A CA 1
ATOM 731 C C . SER A 1 98 ? -0.475 -13.585 3.743 1.00 87.25 98 SER A C 1
ATOM 733 O O . SER A 1 98 ? -1.227 -14.437 4.210 1.00 87.25 98 SER A O 1
ATOM 735 N N . ARG A 1 99 ? 0.851 -13.631 3.928 1.00 82.44 99 ARG A N 1
ATOM 736 C CA . ARG A 1 99 ? 1.518 -14.623 4.787 1.00 82.44 99 ARG A CA 1
ATOM 737 C C . ARG A 1 99 ? 1.466 -14.267 6.268 1.00 82.44 99 ARG A C 1
ATOM 739 O O . ARG A 1 99 ? 1.441 -15.183 7.070 1.00 82.44 99 ARG A O 1
ATOM 746 N N . GLY A 1 100 ? 1.463 -12.980 6.618 1.00 62.12 100 GLY A N 1
ATOM 747 C CA . GLY A 1 100 ? 1.341 -12.535 8.011 1.00 62.12 100 GLY A CA 1
ATOM 748 C C . GLY A 1 100 ? -0.091 -12.572 8.555 1.00 62.12 100 GLY A C 1
ATOM 749 O O . GLY A 1 100 ? -0.279 -12.461 9.757 1.00 62.12 100 GLY A O 1
ATOM 750 N N . ALA A 1 101 ? -1.090 -12.710 7.677 1.00 58.47 101 ALA A N 1
ATOM 751 C CA . ALA A 1 101 ? -2.504 -12.824 8.038 1.00 58.47 101 ALA A CA 1
ATOM 752 C C . ALA A 1 101 ? -2.979 -14.275 8.273 1.00 58.47 101 ALA A C 1
ATOM 754 O O . ALA A 1 101 ? -4.157 -14.483 8.558 1.00 58.47 101 ALA A O 1
ATOM 755 N N . ARG A 1 102 ? -2.096 -15.266 8.101 1.00 46.94 102 ARG A N 1
ATOM 756 C CA . ARG A 1 102 ? -2.326 -16.679 8.440 1.00 46.94 102 ARG A CA 1
ATOM 757 C C . ARG A 1 102 ? -1.602 -17.009 9.733 1.00 46.94 102 ARG A C 1
ATOM 759 O O . ARG A 1 102 ? -2.154 -17.832 10.489 1.00 46.94 102 ARG A O 1
#

Radius of gyration: 29.2 Å; chains: 1; bounding box: 58×24×91 Å

Foldseek 3Di:
DPPPQDPVNVVVVVVVVVVVVVCVVPVVVVVVVVVVVVVVVVVVVVVVVVLVVVLVVQLVCLVVVPDPCCDDPNVCVSVVVSVVVSVVVVVVVVVVVVVVVD

pLDDT: mean 88.01, std 10.93, range [45.44, 98.0]

Secondary structure (DSSP, 8-state):
------HHHHHHHHHHHHHHHHHHHHHHHHHHHHHHHHHHHHHHHHHHHHHHHHHHHHHHHHHHT--GGGSGGGTTHHHHHHHHHHHHHHHHHHHHHHHHT-

Sequence (102 aa):
MAPNQSPAETFADLKTLIVDYAKQETIDPLRNLGRDLGFGIGGALLLGLGVMLLGLALLRGLQHAEVSWMTGNLSFLPYVFTILGLGVVIALLVSRISRGAR